Protein AF-A0A8H6W0D6-F1 (afdb_monomer_lite)

Radius of gyration: 22.7 Å; chains: 1; bou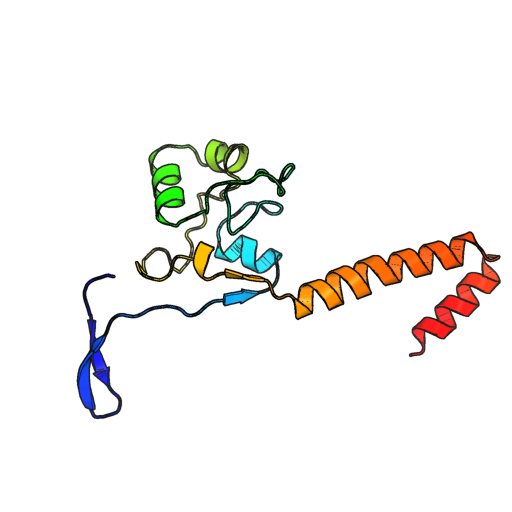nding box: 49×37×72 Å

InterPro domains:
  IPR041078 Plavaka transposase [PF18759] (1-123)

Structure (mmCIF, N/CA/C/O backbone):
data_AF-A0A8H6W0D6-F1
#
_entry.id   AF-A0A8H6W0D6-F1
#
loop_
_atom_site.group_PDB
_atom_site.id
_atom_site.type_symbol
_atom_site.label_atom_id
_atom_site.label_alt_id
_atom_site.label_comp_id
_atom_site.label_asym_id
_atom_site.label_entity_id
_atom_site.label_seq_id
_atom_site.pdbx_PDB_ins_code
_atom_site.Cartn_x
_atom_site.Cartn_y
_atom_site.Cartn_z
_atom_site.occupancy
_atom_site.B_iso_or_equiv
_atom_site.auth_seq_id
_atom_site.auth_comp_id
_atom_site.auth_asym_id
_atom_site.auth_atom_id
_atom_site.pdbx_PDB_model_num
ATOM 1 N N . MET A 1 1 ? -9.633 -4.444 20.413 1.00 63.34 1 MET A N 1
ATOM 2 C CA . MET A 1 1 ? -8.896 -4.943 21.616 1.00 63.34 1 MET A CA 1
ATOM 3 C C . MET A 1 1 ? -8.137 -3.878 22.447 1.00 63.34 1 MET A C 1
ATOM 5 O O . MET A 1 1 ? -6.913 -3.817 22.431 1.00 63.34 1 MET A O 1
ATOM 9 N N . THR A 1 2 ? -8.828 -3.008 23.197 1.00 79.06 2 THR A N 1
ATOM 10 C CA . THR A 1 2 ? -8.180 -2.111 24.194 1.00 79.06 2 THR A CA 1
ATOM 11 C C . THR A 1 2 ? -8.081 -2.762 25.576 1.00 79.06 2 THR A C 1
ATOM 13 O O . THR A 1 2 ? -7.268 -2.360 26.410 1.00 79.06 2 THR A O 1
ATOM 16 N N . THR A 1 3 ? -8.886 -3.799 25.805 1.00 84.75 3 THR A N 1
ATOM 17 C CA . THR A 1 3 ? -8.869 -4.627 27.008 1.00 84.75 3 THR A CA 1
ATOM 18 C C . THR A 1 3 ? -7.684 -5.592 26.977 1.00 84.75 3 THR A C 1
ATOM 20 O O . THR A 1 3 ? -7.564 -6.373 26.034 1.00 84.75 3 THR A O 1
ATOM 23 N N . PRO A 1 4 ? -6.818 -5.592 28.004 1.00 88.06 4 PRO A N 1
ATOM 24 C CA . PRO A 1 4 ? -5.717 -6.541 28.072 1.00 88.06 4 PRO A CA 1
ATOM 25 C C . PRO A 1 4 ? -6.196 -7.987 28.243 1.00 88.06 4 PRO A C 1
ATOM 27 O O . PRO A 1 4 ? -7.048 -8.258 29.092 1.00 88.06 4 PRO A O 1
ATOM 30 N N . HIS A 1 5 ? -5.572 -8.916 27.520 1.00 89.56 5 HIS A N 1
ATOM 31 C CA . HIS A 1 5 ? -5.793 -10.354 27.652 1.00 89.56 5 HIS A CA 1
ATOM 32 C C . HIS A 1 5 ? -4.825 -10.957 28.665 1.00 89.56 5 HIS A C 1
ATOM 34 O O . HIS A 1 5 ? -3.626 -10.665 28.668 1.00 89.56 5 HIS A O 1
ATOM 40 N N . VAL A 1 6 ? -5.343 -11.818 29.538 1.00 95.19 6 VAL A N 1
ATOM 41 C CA . VAL A 1 6 ? -4.516 -12.551 30.497 1.00 95.19 6 VAL A CA 1
ATOM 42 C C . VAL A 1 6 ? -3.792 -13.669 29.755 1.00 95.19 6 VAL A C 1
ATOM 44 O O . VAL A 1 6 ? -4.414 -14.614 29.281 1.00 95.19 6 VAL A O 1
ATOM 47 N N . THR A 1 7 ? -2.472 -13.546 29.663 1.00 94.69 7 THR A N 1
ATOM 48 C CA . THR A 1 7 ? -1.608 -14.449 28.897 1.00 94.69 7 THR A CA 1
ATOM 49 C C . THR A 1 7 ? -0.573 -15.067 29.817 1.00 94.69 7 THR A C 1
ATOM 51 O O . THR A 1 7 ? 0.007 -14.380 30.661 1.00 94.69 7 THR A O 1
ATOM 54 N N . ARG A 1 8 ? -0.331 -16.372 29.664 1.00 96.62 8 ARG A N 1
ATOM 55 C CA . ARG A 1 8 ? 0.755 -17.061 30.364 1.00 96.62 8 ARG A CA 1
ATOM 56 C C . ARG A 1 8 ? 2.061 -16.831 29.610 1.00 96.62 8 ARG A C 1
ATOM 58 O O . ARG A 1 8 ? 2.208 -17.305 28.487 1.00 96.62 8 ARG A O 1
ATOM 65 N N . CYS A 1 9 ? 2.992 -16.121 30.229 1.00 95.12 9 CYS A N 1
ATOM 66 C CA . CYS A 1 9 ? 4.312 -15.857 29.672 1.00 95.12 9 CYS A CA 1
ATOM 67 C C . CYS A 1 9 ? 5.231 -17.091 29.782 1.00 95.12 9 CYS A C 1
ATOM 69 O O . CYS A 1 9 ? 4.920 -18.072 30.465 1.00 95.12 9 CYS A O 1
ATOM 71 N N . THR A 1 10 ? 6.377 -17.050 29.096 1.00 95.94 10 THR A N 1
ATOM 72 C CA . THR A 1 10 ? 7.384 -18.133 29.072 1.00 95.94 10 THR A CA 1
ATOM 73 C C . THR A 1 10 ? 7.984 -18.430 30.448 1.00 95.94 10 THR A C 1
ATOM 75 O O . THR A 1 10 ? 8.355 -19.567 30.729 1.00 95.94 10 THR A O 1
ATOM 78 N N . ASP A 1 11 ? 7.995 -17.437 31.337 1.00 96.69 11 ASP A N 1
ATOM 79 C CA . ASP A 1 11 ? 8.375 -17.547 32.750 1.00 96.69 11 ASP A CA 1
ATOM 80 C C . ASP A 1 11 ? 7.307 -18.238 33.629 1.00 96.69 11 ASP A C 1
ATOM 82 O O . ASP A 1 11 ? 7.504 -18.391 34.831 1.00 96.69 11 ASP A O 1
ATOM 86 N N . ARG A 1 12 ? 6.195 -18.697 33.030 1.00 94.62 12 ARG A N 1
ATOM 87 C CA . ARG A 1 12 ? 5.014 -19.313 33.667 1.00 94.62 12 ARG A CA 1
ATOM 88 C C . ARG A 1 12 ? 4.147 -18.361 34.494 1.00 94.62 12 ARG A C 1
ATOM 90 O O . ARG A 1 12 ? 3.157 -18.820 35.066 1.00 94.62 12 ARG A O 1
ATOM 97 N N . TYR A 1 13 ? 4.441 -17.063 34.519 1.00 97.19 13 TYR A N 1
ATOM 98 C CA . TYR A 1 13 ? 3.592 -16.076 35.180 1.00 97.19 13 TYR A CA 1
ATOM 99 C C . TYR A 1 13 ? 2.509 -15.561 34.229 1.00 97.19 13 TYR A C 1
ATOM 101 O O . TYR A 1 13 ? 2.706 -15.449 33.018 1.00 97.19 13 TYR A O 1
ATOM 109 N N . PHE A 1 14 ? 1.340 -15.239 34.782 1.00 97.19 14 PHE A N 1
ATOM 110 C CA . PHE A 1 14 ? 0.260 -14.616 34.025 1.00 97.19 14 PHE A CA 1
ATOM 111 C C . PHE A 1 14 ? 0.403 -13.100 34.054 1.00 97.19 14 PHE A C 1
ATOM 113 O O . PHE A 1 14 ? 0.549 -12.500 35.120 1.00 97.19 14 PHE A O 1
ATOM 120 N N . ARG A 1 15 ? 0.337 -12.477 32.879 1.00 96.06 15 ARG A N 1
ATOM 121 C CA . ARG A 1 15 ? 0.396 -11.022 32.722 1.00 96.06 15 ARG A CA 1
ATOM 122 C C . ARG A 1 15 ? -0.753 -10.544 31.843 1.00 96.06 15 ARG A C 1
ATOM 124 O O . ARG A 1 15 ? -1.309 -11.300 31.050 1.00 96.06 15 ARG A O 1
ATOM 131 N N . ARG A 1 16 ? -1.115 -9.273 32.000 1.00 94.88 16 ARG A N 1
ATOM 132 C CA . ARG A 1 16 ? -2.084 -8.583 31.142 1.00 94.88 16 ARG A CA 1
ATOM 133 C C . ARG A 1 16 ? -1.345 -8.061 29.913 1.00 94.88 16 ARG A C 1
ATOM 135 O O . ARG A 1 16 ? -0.538 -7.148 30.046 1.00 94.88 16 ARG A O 1
ATOM 142 N N . ALA A 1 17 ? -1.605 -8.651 28.753 1.00 90.56 17 ALA A N 1
ATOM 143 C CA . ALA A 1 17 ? -0.984 -8.285 27.487 1.00 90.56 17 ALA A CA 1
ATOM 144 C C . ALA A 1 17 ? -1.973 -7.526 26.596 1.00 90.56 17 ALA A C 1
ATOM 146 O O . ALA A 1 17 ? -3.158 -7.853 26.546 1.00 90.56 17 ALA A O 1
ATOM 147 N N . ILE A 1 18 ? -1.476 -6.516 25.889 1.00 87.25 18 ILE A N 1
ATOM 148 C CA . ILE A 1 18 ? -2.169 -5.889 24.764 1.00 87.25 18 ILE A CA 1
ATOM 149 C C . ILE A 1 18 ? -1.336 -6.234 23.539 1.00 87.25 18 ILE A C 1
ATOM 151 O O . ILE A 1 18 ? -0.141 -5.949 23.523 1.00 87.25 18 ILE A O 1
ATOM 155 N N . TYR A 1 19 ? -1.957 -6.877 22.559 1.00 84.44 19 TYR A N 1
ATOM 156 C CA . TYR A 1 19 ? -1.295 -7.219 21.309 1.00 84.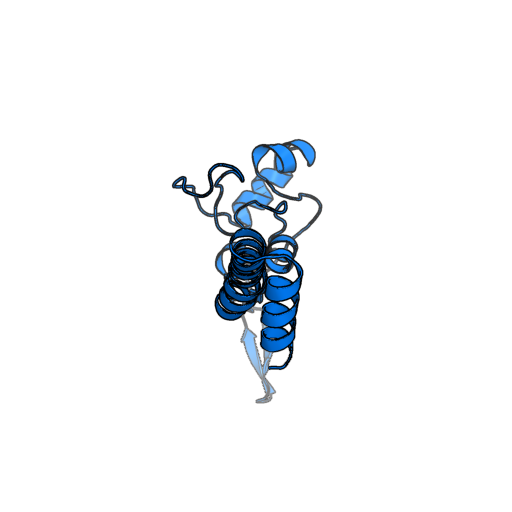44 19 TYR A CA 1
ATOM 157 C C . TYR A 1 19 ? -1.330 -6.019 20.364 1.00 84.44 19 TYR A C 1
ATOM 159 O O . TYR A 1 19 ? -2.330 -5.299 20.303 1.00 84.44 19 TYR A O 1
ATOM 167 N N . GLY A 1 20 ? -0.223 -5.811 19.665 1.00 83.62 20 GLY A N 1
ATOM 168 C CA . GLY A 1 20 ? -0.081 -4.845 18.585 1.00 83.62 20 GLY A CA 1
ATOM 169 C C . GLY A 1 20 ? 0.612 -5.511 17.403 1.00 83.62 20 GLY A C 1
ATOM 170 O O . GLY A 1 20 ? 1.064 -6.652 17.519 1.00 83.62 20 GLY A O 1
ATOM 171 N N . PHE A 1 21 ? 0.676 -4.784 16.296 1.00 87.25 21 PHE A N 1
ATOM 172 C CA . PHE A 1 21 ? 1.428 -5.171 15.112 1.00 87.25 21 PHE A CA 1
ATOM 173 C C . PHE A 1 21 ? 2.528 -4.154 14.860 1.00 87.25 21 PHE A C 1
ATOM 175 O O . PHE A 1 21 ? 2.346 -2.963 15.116 1.00 87.25 21 PHE A O 1
ATOM 182 N N . ASP A 1 22 ? 3.654 -4.661 14.382 1.00 85.38 22 ASP A N 1
ATOM 183 C CA . ASP A 1 22 ? 4.734 -3.844 13.853 1.00 85.38 22 ASP A CA 1
ATOM 184 C C . ASP A 1 22 ? 4.429 -3.457 12.395 1.00 85.38 22 ASP A C 1
ATOM 186 O O . ASP A 1 22 ? 3.533 -4.050 11.783 1.00 85.38 22 ASP A O 1
ATOM 190 N N . PRO A 1 23 ? 5.139 -2.458 11.841 1.00 89.12 23 PRO A N 1
ATOM 191 C CA . PRO A 1 23 ? 4.983 -2.073 10.448 1.00 89.12 23 PRO A CA 1
ATOM 192 C C . PRO A 1 23 ? 5.188 -3.242 9.483 1.00 89.12 23 PRO A C 1
ATOM 194 O O . PRO A 1 23 ? 6.086 -4.064 9.683 1.00 89.12 23 PRO A O 1
ATOM 197 N N . ASP A 1 24 ? 4.388 -3.271 8.421 1.00 88.94 24 ASP A N 1
ATOM 198 C CA . ASP A 1 24 ? 4.464 -4.281 7.369 1.00 88.94 24 ASP A CA 1
ATOM 199 C C . ASP A 1 24 ? 5.142 -3.685 6.127 1.00 88.94 24 ASP A C 1
ATOM 201 O O . ASP A 1 24 ? 4.725 -2.635 5.628 1.00 88.94 24 ASP A O 1
ATOM 205 N N . ILE A 1 25 ? 6.229 -4.313 5.668 1.00 91.50 25 ILE A N 1
ATOM 206 C CA . ILE A 1 25 ? 7.038 -3.846 4.532 1.00 91.50 25 ILE A CA 1
ATOM 207 C C . ILE A 1 25 ? 6.766 -4.774 3.361 1.00 91.50 25 ILE A C 1
ATOM 209 O O . ILE A 1 25 ? 7.272 -5.895 3.323 1.00 91.50 25 ILE A O 1
ATOM 213 N N . VAL A 1 26 ? 5.990 -4.285 2.401 1.00 90.19 26 VAL A N 1
ATOM 214 C CA . VAL A 1 26 ? 5.533 -5.082 1.261 1.00 90.19 26 VAL A CA 1
ATOM 215 C C . VAL A 1 26 ? 5.520 -4.260 -0.028 1.00 90.19 26 VAL A C 1
ATOM 217 O O . VAL A 1 26 ? 5.573 -3.020 -0.011 1.00 90.19 26 VAL A O 1
ATOM 220 N N . ASP A 1 27 ? 5.472 -4.946 -1.170 1.00 90.38 27 ASP A N 1
ATOM 221 C CA . ASP A 1 27 ? 5.370 -4.299 -2.475 1.00 90.38 27 ASP A CA 1
ATOM 222 C C . ASP A 1 27 ? 3.977 -3.685 -2.700 1.00 90.38 27 ASP A C 1
ATOM 224 O O . ASP A 1 27 ? 3.020 -3.983 -1.993 1.00 90.38 27 ASP A O 1
ATOM 228 N N . PHE A 1 28 ? 3.844 -2.764 -3.659 1.00 90.19 28 PHE A N 1
ATOM 229 C CA . PHE A 1 28 ? 2.595 -2.010 -3.823 1.00 90.19 28 PHE A CA 1
ATOM 230 C C . PHE A 1 28 ? 1.340 -2.878 -4.075 1.00 90.19 28 PHE A C 1
ATOM 232 O O . PHE A 1 28 ? 0.304 -2.583 -3.477 1.00 90.19 28 PHE A O 1
ATOM 239 N N . PRO A 1 29 ? 1.376 -3.939 -4.911 1.00 91.62 29 PRO A N 1
ATOM 240 C CA . PRO A 1 29 ? 0.241 -4.853 -5.040 1.00 91.62 29 PRO A CA 1
ATOM 241 C C . PRO A 1 29 ? -0.199 -5.467 -3.706 1.00 91.62 29 PRO A C 1
ATOM 243 O O . PRO A 1 29 ? -1.398 -5.531 -3.428 1.00 91.62 29 PRO A O 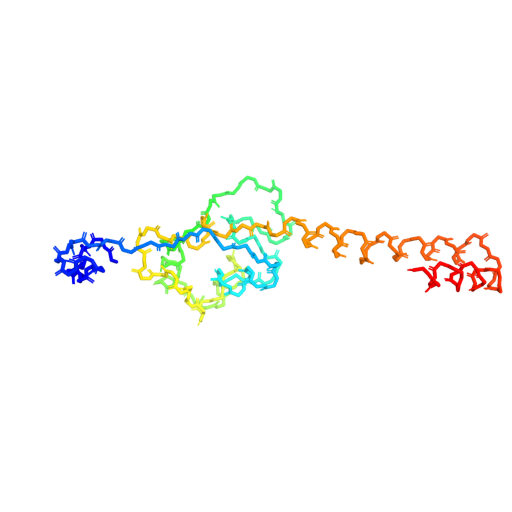1
ATOM 246 N N . GLU A 1 30 ? 0.749 -5.877 -2.865 1.00 92.25 30 GLU A N 1
ATOM 247 C CA . GLU A 1 30 ? 0.449 -6.411 -1.539 1.00 92.25 30 GLU A CA 1
ATOM 248 C C . GLU A 1 30 ? -0.035 -5.315 -0.576 1.00 92.25 30 GLU A C 1
ATOM 250 O O . GLU A 1 30 ? -1.007 -5.536 0.145 1.00 92.25 30 GLU A O 1
ATOM 255 N N . GLN A 1 31 ? 0.507 -4.091 -0.641 1.00 93.56 31 GLN A N 1
ATOM 256 C CA . GLN A 1 31 ? -0.045 -2.942 0.098 1.00 93.56 31 GLN A CA 1
ATOM 257 C C . GLN A 1 31 ? -1.519 -2.721 -0.241 1.00 93.56 31 GLN A C 1
ATOM 259 O O . GLN A 1 31 ? -2.329 -2.510 0.664 1.00 93.56 31 GLN A O 1
ATOM 264 N N . ALA A 1 32 ? -1.879 -2.785 -1.527 1.00 94.12 32 ALA A N 1
ATOM 265 C CA . ALA A 1 32 ? -3.252 -2.583 -1.970 1.00 94.12 32 ALA A CA 1
ATOM 266 C C . ALA A 1 32 ? -4.202 -3.639 -1.390 1.00 94.12 32 ALA A C 1
ATOM 268 O O . ALA A 1 32 ? -5.280 -3.302 -0.899 1.00 94.12 32 ALA A O 1
ATOM 269 N N . LEU A 1 33 ? -3.758 -4.898 -1.372 1.00 93.88 33 LEU A N 1
ATOM 270 C CA . LEU A 1 33 ? -4.497 -6.007 -0.778 1.00 93.88 33 LEU A CA 1
ATOM 271 C C . LEU A 1 33 ? -4.666 -5.844 0.739 1.00 93.88 33 LEU A C 1
ATOM 273 O O . LEU A 1 33 ? -5.783 -5.951 1.242 1.00 93.88 33 LEU A O 1
ATOM 277 N N . LEU A 1 34 ? -3.578 -5.579 1.469 1.00 93.75 34 LEU A N 1
ATOM 278 C CA . LEU A 1 34 ? -3.593 -5.506 2.934 1.00 93.75 34 LEU A CA 1
ATOM 279 C C . LEU A 1 34 ? -4.391 -4.308 3.455 1.00 93.75 34 LEU A C 1
ATOM 281 O O . LEU A 1 34 ? -5.064 -4.410 4.481 1.00 93.75 34 LEU A O 1
ATOM 285 N N . THR A 1 35 ? -4.332 -3.180 2.745 1.00 94.50 35 THR A N 1
ATOM 286 C CA . THR A 1 35 ? -5.029 -1.941 3.124 1.00 94.50 35 THR A CA 1
ATOM 287 C C . THR A 1 35 ? -6.432 -1.819 2.525 1.00 94.50 35 THR A C 1
ATOM 289 O O . THR A 1 35 ? -7.152 -0.880 2.862 1.00 94.50 35 THR A O 1
ATOM 292 N N . GLY A 1 36 ? -6.845 -2.756 1.662 1.00 94.94 36 GLY A N 1
ATOM 293 C CA . GLY A 1 36 ? -8.178 -2.770 1.054 1.00 94.94 36 GLY A CA 1
ATOM 294 C C . GLY A 1 36 ? -8.430 -1.596 0.105 1.00 94.94 36 GLY A C 1
ATOM 295 O O . GLY A 1 36 ? -9.557 -1.104 0.017 1.00 94.94 36 GLY A O 1
ATOM 296 N N . ILE A 1 37 ? -7.393 -1.112 -0.583 1.00 95.44 37 ILE A N 1
ATOM 297 C CA . ILE A 1 37 ? -7.528 -0.030 -1.564 1.00 95.44 37 ILE A CA 1
ATOM 298 C C . ILE A 1 37 ? -7.624 -0.567 -2.991 1.00 95.44 37 ILE A C 1
ATOM 300 O O . ILE A 1 37 ? -7.114 -1.635 -3.330 1.00 95.44 37 ILE A O 1
ATOM 304 N N . VAL A 1 38 ? -8.250 0.220 -3.859 1.00 95.38 38 VAL A N 1
ATOM 305 C CA . VAL A 1 38 ? -8.233 -0.014 -5.303 1.00 95.38 38 VAL A CA 1
ATOM 306 C C . VAL A 1 38 ? -6.819 0.247 -5.828 1.00 95.38 38 VAL A C 1
ATOM 308 O O . VAL A 1 38 ? -6.176 1.231 -5.457 1.00 95.38 38 VAL A O 1
ATOM 311 N N . GLN A 1 39 ? -6.323 -0.623 -6.711 1.00 93.38 39 GLN A N 1
ATOM 312 C CA . GLN A 1 39 ? -4.995 -0.475 -7.305 1.00 93.38 39 GLN A CA 1
ATOM 313 C C . GLN A 1 39 ? -4.837 0.903 -7.972 1.00 93.38 39 GLN A C 1
ATOM 315 O O . GLN A 1 39 ? -5.681 1.322 -8.761 1.00 93.38 39 GLN A O 1
ATOM 320 N N . GLY A 1 40 ? -3.741 1.596 -7.652 1.00 91.69 40 GLY A N 1
ATOM 321 C CA . GLY A 1 40 ? -3.456 2.956 -8.127 1.00 91.69 40 GLY A CA 1
ATOM 322 C C . GLY A 1 40 ? -3.851 4.069 -7.149 1.00 91.69 40 GLY A C 1
ATOM 323 O O . GLY A 1 40 ? -3.426 5.205 -7.335 1.00 91.69 40 GLY A O 1
ATOM 324 N N . TYR A 1 41 ? -4.597 3.762 -6.084 1.00 94.69 41 TYR A N 1
ATOM 325 C CA . TYR A 1 41 ? -4.844 4.711 -4.995 1.00 94.69 41 TYR A CA 1
ATOM 326 C C . TYR A 1 41 ? -3.716 4.689 -3.957 1.00 94.69 41 TYR A C 1
ATOM 328 O O . TYR A 1 41 ? -2.908 3.763 -3.893 1.00 94.69 41 TYR A O 1
ATOM 336 N N . CYS A 1 42 ? -3.660 5.727 -3.121 1.00 93.50 42 CYS A N 1
ATOM 337 C CA . CYS A 1 42 ? -2.710 5.782 -2.017 1.00 93.50 42 CYS A CA 1
ATOM 338 C C . CYS A 1 42 ? -3.196 4.923 -0.833 1.00 93.50 42 CYS A C 1
ATOM 340 O O . CYS A 1 42 ? -4.321 5.136 -0.371 1.00 93.50 42 CYS A O 1
ATOM 342 N N . PRO A 1 43 ? -2.368 4.011 -0.284 1.00 93.56 43 PRO A N 1
ATOM 343 C CA . PRO A 1 43 ? -2.727 3.217 0.892 1.00 93.56 43 PRO A CA 1
ATOM 344 C C . PRO A 1 43 ? -2.685 4.025 2.194 1.00 93.56 43 PRO A C 1
ATOM 346 O O . PRO A 1 43 ? -3.241 3.588 3.194 1.00 93.56 43 PRO A O 1
ATOM 349 N N . ILE A 1 44 ? -2.058 5.206 2.184 1.00 93.44 44 ILE A N 1
ATOM 350 C CA . ILE A 1 44 ? -1.806 6.027 3.378 1.00 93.44 44 ILE A CA 1
ATOM 351 C C . ILE A 1 44 ? -2.768 7.220 3.469 1.00 93.44 44 ILE A C 1
ATOM 353 O O . ILE A 1 44 ? -3.190 7.584 4.562 1.00 93.44 44 ILE A O 1
ATOM 357 N N . CYS A 1 45 ? -3.144 7.844 2.349 1.00 94.44 45 CYS A N 1
ATOM 358 C CA . CYS A 1 45 ? -3.973 9.054 2.339 1.00 94.44 45 CYS A CA 1
ATOM 359 C C . CYS A 1 45 ? -5.157 8.970 1.368 1.00 94.44 45 CYS A C 1
ATOM 361 O O . CYS A 1 45 ? -5.271 8.053 0.553 1.00 94.44 45 CYS A O 1
ATOM 363 N N . LEU A 1 46 ? -6.053 9.949 1.475 1.00 94.06 46 LEU A N 1
ATOM 364 C CA . LEU A 1 46 ? -7.285 10.058 0.691 1.00 94.06 46 LEU A CA 1
ATOM 365 C C . LEU A 1 46 ? -7.107 10.757 -0.665 1.00 94.06 46 LEU A C 1
ATOM 367 O O . LEU A 1 46 ? -8.095 11.176 -1.265 1.00 94.06 46 LEU A O 1
ATOM 371 N N . SER A 1 47 ? -5.874 10.900 -1.154 1.00 93.75 47 SER A N 1
ATOM 372 C CA . SER A 1 47 ? -5.638 11.450 -2.490 1.00 93.75 47 SER A CA 1
ATOM 373 C C . SER A 1 47 ? -6.266 10.563 -3.566 1.00 93.75 47 SER A C 1
ATOM 375 O O . SER A 1 47 ? -6.265 9.331 -3.465 1.00 93.75 47 SER A O 1
ATOM 377 N N . LEU A 1 48 ? -6.801 11.206 -4.604 1.00 90.25 48 LEU A N 1
ATOM 378 C CA . LEU A 1 48 ? -7.353 10.527 -5.772 1.00 90.25 48 LEU A CA 1
ATOM 379 C C . LEU A 1 48 ? -6.223 9.907 -6.602 1.00 90.25 48 LEU A C 1
ATOM 381 O O . LEU A 1 48 ? -5.098 10.408 -6.595 1.00 90.25 48 LEU A O 1
ATOM 385 N N . ALA A 1 49 ? -6.524 8.826 -7.323 1.00 89.62 49 ALA A N 1
ATOM 386 C CA . ALA A 1 49 ? -5.535 8.090 -8.114 1.00 89.62 49 ALA A CA 1
ATOM 387 C C . ALA A 1 49 ? -4.853 8.947 -9.199 1.00 89.62 49 ALA A C 1
ATOM 389 O O . ALA A 1 49 ? -3.706 8.695 -9.558 1.00 89.62 49 ALA A O 1
ATOM 390 N N . ASP A 1 50 ? -5.539 9.973 -9.704 1.00 91.69 50 ASP A N 1
ATOM 391 C CA . ASP A 1 50 ? -5.043 10.917 -10.707 1.00 91.69 50 ASP A CA 1
ATOM 392 C C . ASP A 1 50 ? -4.411 12.190 -10.109 1.00 91.69 50 ASP A C 1
ATOM 394 O O . ASP A 1 50 ? -3.857 13.002 -10.849 1.00 91.69 50 ASP A O 1
ATOM 398 N N . ASP A 1 51 ? -4.445 12.358 -8.782 1.00 91.00 51 ASP A N 1
ATOM 399 C CA . ASP A 1 51 ? -3.941 13.542 -8.073 1.00 91.00 51 ASP A CA 1
ATOM 400 C C . ASP A 1 51 ? -3.280 13.164 -6.734 1.00 91.00 51 ASP A C 1
ATOM 402 O O . ASP A 1 51 ? -3.628 13.650 -5.654 1.00 91.00 51 ASP A O 1
ATOM 406 N N . LEU A 1 52 ? -2.295 12.263 -6.802 1.00 86.06 52 LEU A N 1
ATOM 407 C CA . LEU A 1 52 ? -1.579 11.746 -5.628 1.00 86.06 52 LEU A CA 1
ATOM 408 C C . LEU A 1 52 ? -0.744 12.808 -4.891 1.00 86.06 52 LEU A C 1
ATOM 410 O O . LEU A 1 52 ? -0.374 12.602 -3.738 1.00 86.06 52 LEU A O 1
ATOM 414 N N . HIS A 1 53 ? -0.456 13.946 -5.528 1.00 87.56 53 HIS A N 1
ATOM 415 C CA . HIS A 1 53 ? 0.332 15.039 -4.945 1.00 87.56 53 HIS A CA 1
ATOM 416 C C . HIS A 1 53 ? -0.491 16.001 -4.086 1.00 87.56 53 HIS A C 1
ATOM 418 O O . HIS A 1 53 ? 0.079 16.861 -3.411 1.00 87.56 53 HIS A O 1
ATOM 424 N N . ARG A 1 54 ? -1.820 15.877 -4.114 1.00 89.00 54 ARG A N 1
ATOM 425 C CA . ARG A 1 54 ? -2.713 16.658 -3.268 1.00 89.00 54 ARG A CA 1
ATOM 426 C C . ARG A 1 54 ? -2.432 16.389 -1.795 1.00 89.00 54 ARG A C 1
ATOM 428 O O . ARG A 1 54 ? -2.328 15.237 -1.376 1.00 89.00 54 ARG A O 1
ATOM 435 N N . ASP A 1 55 ? -2.392 17.461 -1.010 1.00 91.81 55 ASP A N 1
ATOM 436 C CA . ASP A 1 55 ? -2.427 17.357 0.444 1.00 91.81 55 ASP A CA 1
ATOM 437 C C . ASP A 1 55 ? -3.809 16.846 0.870 1.00 91.81 55 ASP A C 1
ATOM 439 O O . ASP A 1 55 ? -4.824 17.532 0.711 1.00 91.81 55 ASP A O 1
ATOM 443 N N . SER A 1 56 ? -3.842 15.600 1.333 1.00 92.94 56 SER A N 1
ATOM 444 C CA . SER A 1 56 ? -5.066 14.875 1.654 1.00 92.94 56 SER A CA 1
ATOM 445 C C . SER A 1 56 ? -4.965 14.280 3.054 1.00 92.94 56 SER A C 1
ATOM 447 O O . SER A 1 56 ? -3.885 13.835 3.452 1.00 92.94 56 SER A O 1
ATOM 449 N N . PRO A 1 57 ? -6.083 14.191 3.795 1.00 95.00 57 PRO A N 1
ATOM 450 C CA . PRO A 1 57 ? -6.091 13.520 5.086 1.00 95.00 57 PRO A CA 1
ATOM 451 C C . PRO A 1 57 ? -5.620 12.066 4.979 1.00 95.00 57 PRO A C 1
ATOM 453 O O . PRO A 1 57 ? -5.774 11.415 3.939 1.00 95.00 57 PRO A O 1
ATOM 456 N N . LEU A 1 58 ? -5.075 11.552 6.079 1.00 94.75 58 LEU A N 1
ATOM 457 C CA . LEU A 1 58 ? -4.675 10.154 6.188 1.00 94.75 58 LEU A CA 1
ATOM 458 C C . LEU A 1 58 ? -5.900 9.234 6.209 1.00 94.75 58 LEU A C 1
ATOM 460 O O . LEU A 1 58 ? -6.963 9.591 6.727 1.00 94.75 58 LEU A O 1
ATOM 464 N N . ARG A 1 59 ? -5.732 8.035 5.656 1.00 93.88 59 ARG A N 1
ATOM 465 C CA . ARG A 1 59 ? -6.670 6.931 5.837 1.00 93.88 59 ARG A CA 1
ATOM 466 C C . ARG A 1 59 ? -6.561 6.414 7.264 1.00 93.88 59 ARG A C 1
ATOM 468 O O . ARG A 1 59 ? -5.522 6.518 7.905 1.00 93.88 59 ARG A O 1
ATOM 475 N N . SER A 1 60 ? -7.657 5.848 7.741 1.00 93.44 60 SER A N 1
ATOM 476 C CA . SER A 1 60 ? -7.694 5.121 9.002 1.00 93.44 60 SER A CA 1
ATOM 477 C C . SER A 1 60 ? -8.767 4.046 8.941 1.00 93.44 60 SER A C 1
ATOM 479 O O . SER A 1 60 ? -9.753 4.173 8.207 1.00 93.44 60 SER A O 1
ATOM 481 N N . CYS A 1 61 ? -8.626 3.016 9.767 1.00 91.31 61 CYS A N 1
ATOM 482 C CA . CYS A 1 61 ? -9.655 2.009 9.993 1.00 91.31 61 CYS A CA 1
ATOM 483 C C . CYS A 1 61 ? -10.984 2.662 10.404 1.00 91.31 61 CYS A C 1
ATOM 485 O O . CYS A 1 61 ? -12.046 2.206 9.989 1.00 91.31 61 CYS A O 1
ATOM 487 N N . GLN A 1 62 ? -10.940 3.761 11.171 1.00 91.38 62 GLN A N 1
ATOM 488 C CA . GLN A 1 62 ? -12.139 4.510 11.556 1.00 91.38 62 GLN A CA 1
ATOM 489 C C . GLN A 1 62 ? -12.825 5.154 10.347 1.00 91.38 62 GLN A C 1
ATOM 491 O O . GLN A 1 62 ? -14.048 5.092 10.232 1.00 91.38 62 GLN A O 1
ATOM 496 N N . HIS A 1 63 ? -12.052 5.763 9.445 1.00 92.19 63 HIS A N 1
ATOM 497 C CA . HIS A 1 63 ? -12.587 6.318 8.207 1.00 92.19 63 HIS A CA 1
ATOM 498 C C . HIS A 1 63 ? -13.215 5.219 7.340 1.00 92.19 63 HIS A C 1
ATOM 500 O O . HIS A 1 63 ? -14.359 5.355 6.918 1.00 92.19 63 HIS A O 1
ATOM 506 N N . THR A 1 64 ? -12.515 4.101 7.139 1.00 92.44 64 THR A N 1
ATOM 507 C CA . THR A 1 64 ? -13.022 2.965 6.353 1.00 92.44 64 THR A CA 1
ATOM 508 C C . THR A 1 64 ? -14.296 2.368 6.959 1.00 92.44 64 THR A C 1
ATOM 510 O O . THR A 1 64 ? -15.248 2.100 6.229 1.00 92.44 64 THR A O 1
ATOM 513 N N . ALA A 1 65 ? -14.367 2.232 8.287 1.00 92.38 65 ALA A N 1
ATOM 514 C CA . ALA A 1 65 ? -15.574 1.784 8.980 1.00 92.38 65 ALA A CA 1
ATOM 515 C C . ALA A 1 65 ? -16.757 2.744 8.762 1.00 92.38 65 ALA A C 1
ATOM 517 O O . ALA A 1 65 ? -17.859 2.299 8.455 1.00 92.38 65 ALA A O 1
ATOM 518 N N . ALA A 1 66 ? -16.523 4.058 8.838 1.00 94.00 66 ALA A N 1
ATOM 519 C CA . ALA A 1 66 ? -17.563 5.052 8.576 1.00 94.00 66 ALA A CA 1
ATOM 520 C C . ALA A 1 66 ? -18.080 4.990 7.127 1.00 94.00 66 ALA A C 1
ATOM 522 O O . ALA A 1 66 ? -19.279 5.145 6.898 1.00 94.00 66 ALA A O 1
ATOM 523 N N . LEU A 1 67 ? -17.208 4.730 6.146 1.00 94.25 67 LEU A N 1
ATOM 524 C CA . LEU A 1 67 ? -17.623 4.535 4.754 1.00 94.25 67 LEU A CA 1
ATOM 525 C C . LEU A 1 67 ? -18.498 3.284 4.587 1.00 94.25 67 LEU A C 1
ATOM 527 O O . LEU A 1 67 ? -19.533 3.362 3.933 1.00 94.25 67 LEU A O 1
ATOM 531 N N . LEU A 1 68 ? -18.125 2.164 5.215 1.00 93.12 68 LEU A N 1
ATOM 532 C CA . LEU A 1 68 ? -18.897 0.913 5.174 1.00 93.12 68 LEU A CA 1
ATOM 533 C C . LEU A 1 68 ? -20.306 1.062 5.762 1.00 93.12 68 LEU A C 1
ATOM 535 O O . LEU A 1 68 ? -21.242 0.413 5.303 1.00 93.12 68 LEU A O 1
ATOM 539 N N . GLU A 1 69 ? -20.464 1.911 6.778 1.00 95.25 69 GLU A N 1
ATOM 540 C CA . GLU A 1 69 ? -21.763 2.182 7.401 1.00 95.25 69 GLU A CA 1
ATOM 541 C C . GLU A 1 69 ? -22.653 3.118 6.568 1.00 95.25 69 GLU A C 1
ATOM 543 O O . GLU A 1 69 ? -23.870 3.137 6.764 1.00 95.25 69 GLU A O 1
ATOM 548 N N . THR A 1 70 ? -22.070 3.912 5.663 1.00 96.06 70 THR A N 1
ATOM 549 C CA . THR A 1 70 ? -22.768 5.038 5.017 1.00 96.06 70 THR A CA 1
ATOM 550 C C . THR A 1 70 ? -22.941 4.902 3.511 1.00 96.06 70 THR A C 1
ATOM 552 O O . THR A 1 70 ? -23.900 5.459 2.974 1.00 96.06 70 THR A O 1
ATOM 555 N N . LEU A 1 71 ? -22.052 4.183 2.827 1.00 96.31 71 LEU A N 1
ATOM 556 C CA . LEU A 1 71 ? -21.983 4.135 1.369 1.00 96.31 71 LEU A CA 1
ATOM 557 C C . LEU A 1 71 ? -22.196 2.722 0.826 1.00 96.31 71 LEU A C 1
ATOM 559 O O . LEU A 1 71 ? -21.954 1.714 1.487 1.00 96.31 71 LEU A O 1
ATOM 563 N N . THR A 1 72 ? -22.615 2.643 -0.433 1.00 97.06 72 THR A N 1
ATOM 564 C CA . THR A 1 72 ? -22.587 1.390 -1.190 1.00 97.06 72 THR A CA 1
ATOM 565 C C . THR A 1 72 ? -21.153 1.021 -1.583 1.00 97.06 72 THR A C 1
ATOM 567 O O . THR A 1 72 ? -20.299 1.890 -1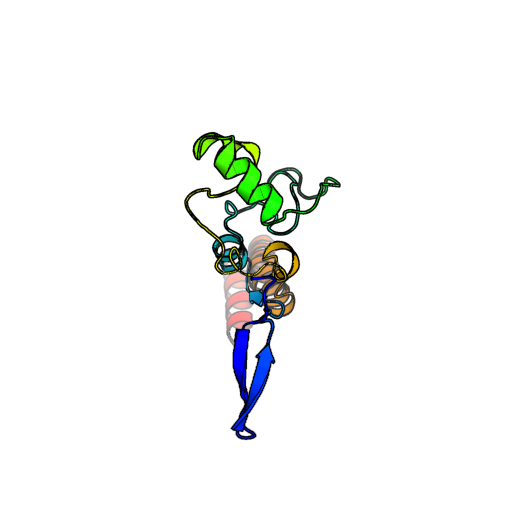.760 1.00 97.06 72 THR A O 1
ATOM 570 N N . LEU A 1 73 ? -20.895 -0.272 -1.828 1.00 95.81 73 LEU A N 1
ATOM 571 C CA . LEU A 1 73 ? -19.585 -0.751 -2.303 1.00 95.81 73 LEU A CA 1
ATOM 572 C C . LEU A 1 73 ? -19.102 -0.005 -3.556 1.00 95.81 73 LEU A C 1
ATOM 574 O O . LEU A 1 73 ? -17.917 0.283 -3.694 1.00 95.81 73 LEU A O 1
ATOM 578 N N . LYS A 1 74 ? -20.030 0.346 -4.454 1.00 96.56 74 LYS A N 1
ATOM 579 C CA . LYS A 1 74 ? -19.713 1.098 -5.667 1.00 96.56 74 LYS A CA 1
ATOM 580 C C . LYS A 1 74 ? -19.287 2.534 -5.358 1.00 96.56 74 LYS A C 1
ATOM 582 O O . LYS A 1 74 ? -18.307 3.004 -5.915 1.00 96.56 74 LYS A O 1
ATOM 587 N N . GLU A 1 75 ? -19.989 3.224 -4.464 1.00 96.31 75 GLU A N 1
ATOM 588 C CA . GLU A 1 75 ? -19.622 4.590 -4.067 1.00 96.31 75 GLU A CA 1
ATOM 589 C C . GLU A 1 75 ? -18.276 4.633 -3.337 1.00 96.31 75 GLU A C 1
ATOM 591 O O . GLU A 1 75 ? -17.516 5.581 -3.523 1.00 96.31 75 GLU A O 1
ATOM 596 N N . MET A 1 76 ? -17.963 3.610 -2.537 1.00 95.25 76 MET A N 1
ATOM 597 C CA . MET A 1 76 ? -16.651 3.468 -1.900 1.00 95.25 76 MET A CA 1
ATOM 598 C C . MET A 1 76 ? -15.535 3.268 -2.928 1.00 95.25 76 MET A C 1
ATOM 600 O O . MET A 1 76 ? -14.493 3.921 -2.839 1.00 95.25 76 MET A O 1
ATOM 604 N N . TRP A 1 77 ? -15.766 2.396 -3.910 1.00 95.62 77 TRP A N 1
ATOM 605 C CA . TRP A 1 77 ? -14.823 2.135 -4.991 1.00 95.62 77 TRP A CA 1
ATOM 606 C C . TRP A 1 77 ? -14.570 3.398 -5.819 1.00 95.62 77 TRP A C 1
ATOM 608 O O . TRP A 1 77 ? -13.430 3.842 -5.933 1.00 95.62 77 TRP A O 1
ATOM 618 N N . 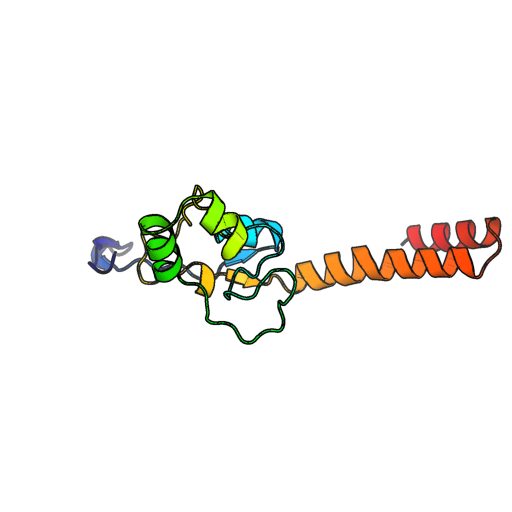ASP A 1 78 ? -15.639 4.005 -6.339 1.00 94.12 78 ASP A N 1
ATOM 619 C CA . ASP A 1 78 ? -15.560 5.105 -7.302 1.00 94.12 78 ASP A CA 1
ATOM 620 C C . ASP A 1 78 ? -15.034 6.404 -6.659 1.00 94.12 78 ASP A C 1
ATOM 622 O O . ASP A 1 78 ? -14.248 7.121 -7.277 1.00 94.12 78 ASP A O 1
ATOM 626 N N . ASN A 1 79 ? -15.432 6.713 -5.416 1.00 92.69 79 ASN A N 1
ATOM 627 C CA . ASN A 1 79 ? -15.128 8.013 -4.797 1.00 92.69 79 ASN A CA 1
ATOM 628 C C . ASN A 1 79 ? -13.952 7.982 -3.812 1.00 92.69 79 ASN A C 1
ATOM 630 O O . ASN A 1 79 ? -13.305 9.007 -3.611 1.00 92.69 79 ASN A O 1
ATOM 634 N N . TYR A 1 80 ? -13.684 6.838 -3.175 1.00 93.62 80 TYR A N 1
ATOM 635 C CA . TYR A 1 80 ? -12.678 6.724 -2.109 1.00 93.62 80 TYR A CA 1
ATOM 636 C C . TYR A 1 80 ? -11.573 5.713 -2.425 1.00 93.62 80 TYR A C 1
ATOM 638 O O . TYR A 1 80 ? -10.613 5.601 -1.653 1.00 93.62 80 TYR A O 1
ATOM 646 N N . GLY A 1 81 ? -11.687 4.970 -3.532 1.00 94.75 81 GLY A N 1
ATOM 647 C CA . GLY A 1 81 ? -10.740 3.919 -3.889 1.00 94.75 81 GLY A CA 1
ATOM 648 C C . GLY A 1 81 ? -10.625 2.853 -2.804 1.00 94.75 81 GLY A C 1
ATOM 649 O O . GLY A 1 81 ? -9.519 2.403 -2.518 1.00 94.75 81 GLY A O 1
ATOM 650 N N . VAL A 1 82 ? -11.737 2.507 -2.147 1.00 95.56 82 VAL A N 1
ATOM 651 C CA 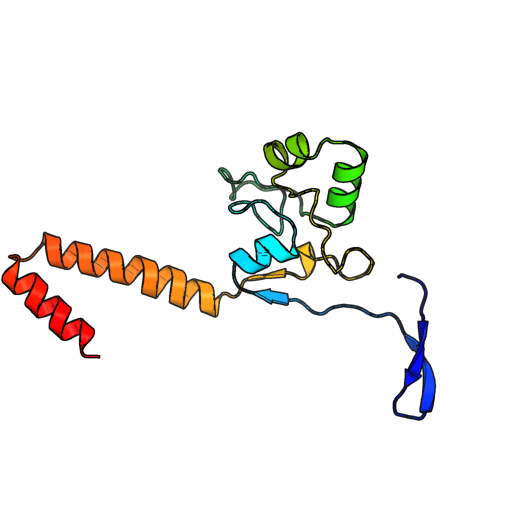. VAL A 1 82 ? -11.792 1.464 -1.111 1.00 95.56 82 VAL A CA 1
ATOM 652 C C . VAL A 1 82 ? -12.574 0.267 -1.628 1.00 95.56 82 VAL A C 1
ATOM 654 O O . VAL A 1 82 ? -13.678 0.408 -2.152 1.00 95.56 82 VAL A O 1
ATOM 657 N N . VAL A 1 83 ? -12.013 -0.917 -1.419 1.00 95.44 83 VAL A N 1
ATOM 658 C CA . VAL A 1 83 ? -12.630 -2.205 -1.726 1.00 95.44 83 VAL A CA 1
ATOM 659 C C . VAL A 1 83 ? -13.422 -2.656 -0.496 1.00 95.44 83 VAL A C 1
ATOM 661 O O . VAL A 1 83 ? -12.874 -3.250 0.427 1.00 95.44 83 VAL A O 1
ATOM 664 N N . GLY A 1 84 ? -14.708 -2.298 -0.432 1.00 92.38 84 GLY A N 1
ATOM 665 C CA . GLY A 1 84 ? -15.525 -2.463 0.782 1.00 92.38 84 GLY A CA 1
ATOM 666 C C . GLY A 1 84 ? -15.837 -3.914 1.189 1.00 92.38 84 GLY A C 1
ATOM 667 O O . GLY A 1 84 ? -16.336 -4.150 2.284 1.00 92.38 84 GLY A O 1
ATOM 668 N N . ASP A 1 85 ? -15.552 -4.894 0.336 1.00 91.38 85 ASP A N 1
ATOM 669 C CA . ASP A 1 85 ? -15.639 -6.327 0.633 1.00 91.38 85 ASP A CA 1
ATOM 670 C C . ASP A 1 85 ? -14.339 -6.913 1.217 1.00 91.38 85 ASP A C 1
ATOM 672 O O . ASP A 1 85 ? -14.316 -8.078 1.619 1.00 91.38 85 ASP A O 1
ATOM 676 N N . ILE A 1 86 ? -13.279 -6.105 1.333 1.00 90.31 86 ILE A N 1
ATOM 677 C CA . ILE A 1 86 ? -12.022 -6.470 1.989 1.00 90.31 86 ILE A CA 1
ATOM 678 C C . ILE A 1 86 ? -11.934 -5.757 3.339 1.00 90.31 86 ILE A C 1
ATOM 680 O O . ILE A 1 86 ? -11.933 -4.531 3.425 1.00 90.31 86 ILE A O 1
ATOM 684 N N . ILE A 1 87 ? -11.813 -6.542 4.410 1.00 89.44 87 ILE A N 1
ATOM 685 C CA . ILE A 1 87 ? -11.558 -6.032 5.759 1.00 89.44 87 ILE A CA 1
ATOM 686 C C . ILE A 1 87 ? -10.077 -6.265 6.074 1.00 89.44 87 ILE A C 1
ATOM 688 O O . ILE A 1 87 ? -9.651 -7.425 6.089 1.00 89.44 87 ILE A O 1
ATOM 692 N N . PRO A 1 88 ? -9.287 -5.210 6.350 1.00 90.88 88 PRO A N 1
ATOM 693 C CA . PRO A 1 88 ? -7.903 -5.372 6.771 1.00 90.88 88 PRO A CA 1
ATOM 694 C C . PRO A 1 88 ? -7.788 -6.272 8.001 1.00 90.88 88 PRO A C 1
ATOM 696 O O . PRO A 1 88 ? -8.557 -6.146 8.956 1.00 90.88 88 PRO A O 1
ATOM 699 N N . PHE A 1 89 ? -6.781 -7.147 8.026 1.00 89.44 89 PHE A N 1
ATOM 700 C CA . PHE A 1 89 ? -6.575 -8.088 9.136 1.00 89.44 89 PHE A CA 1
ATOM 701 C C . PHE A 1 89 ? -6.321 -7.391 10.485 1.00 89.44 89 PHE A C 1
ATOM 703 O O . PHE A 1 89 ? -6.478 -8.000 11.545 1.00 89.44 89 PHE A O 1
ATOM 710 N N . THR A 1 90 ? -5.942 -6.111 10.460 1.00 90.62 90 THR A N 1
ATOM 711 C CA . THR A 1 90 ? -5.713 -5.310 11.659 1.00 90.62 90 THR A CA 1
ATOM 712 C C . THR A 1 90 ? -6.972 -4.613 12.191 1.00 90.62 90 THR A C 1
ATOM 714 O O . THR A 1 90 ? -6.903 -3.986 13.246 1.00 90.62 90 THR A O 1
ATOM 717 N N . ALA A 1 91 ? -8.135 -4.744 11.537 1.00 87.38 91 ALA A N 1
ATOM 718 C CA . ALA A 1 91 ? -9.365 -4.034 11.910 1.00 87.38 91 ALA A CA 1
ATOM 719 C C . ALA A 1 91 ? -9.798 -4.258 13.377 1.00 87.38 91 ALA A C 1
ATOM 721 O O . ALA A 1 91 ? -10.298 -3.343 14.031 1.00 87.38 91 ALA A O 1
ATOM 722 N N . ASP A 1 92 ? -9.539 -5.445 13.935 1.00 85.38 92 ASP A N 1
ATOM 723 C CA . ASP A 1 92 ? -9.875 -5.784 15.328 1.00 85.38 92 ASP A CA 1
ATOM 724 C C . ASP A 1 92 ? -8.831 -5.299 16.363 1.00 85.38 92 ASP A C 1
ATOM 726 O O . ASP A 1 92 ? -9.047 -5.340 17.593 1.00 85.38 92 ASP A O 1
ATOM 730 N N . PHE A 1 93 ? -7.690 -4.803 15.880 1.00 86.75 93 PHE A N 1
ATOM 731 C CA . PHE A 1 93 ? -6.547 -4.358 16.668 1.00 86.75 93 PHE A CA 1
ATOM 732 C C . PHE A 1 93 ? -6.541 -2.823 16.770 1.00 86.75 93 PHE A C 1
ATOM 734 O O . PHE A 1 93 ? -6.080 -2.119 15.881 1.00 86.75 93 PHE A O 1
ATOM 741 N N . PRO A 1 94 ? -6.960 -2.244 17.907 1.00 80.94 94 PRO A N 1
ATOM 742 C CA . PRO A 1 94 ? -7.236 -0.812 18.023 1.00 80.94 94 PRO A CA 1
ATOM 743 C C . PRO A 1 94 ? -5.969 0.035 18.176 1.00 80.94 94 PRO A C 1
ATOM 745 O O . PRO A 1 94 ? -6.054 1.220 18.470 1.00 80.94 94 PRO A O 1
ATOM 748 N N . ARG A 1 95 ? -4.796 -0.596 18.086 1.00 85.00 95 ARG A N 1
ATOM 749 C CA . ARG A 1 95 ? -3.475 0.043 18.110 1.00 85.00 95 ARG A CA 1
ATOM 750 C C . ARG A 1 95 ? -2.652 -0.337 16.876 1.00 85.00 95 ARG A C 1
ATOM 752 O O . ARG A 1 95 ? -1.434 -0.245 16.923 1.00 85.00 95 ARG A O 1
ATOM 759 N N . ALA A 1 96 ? -3.306 -0.854 15.842 1.00 91.06 96 ALA A N 1
ATOM 760 C CA . ALA A 1 96 ? -2.674 -1.329 14.624 1.00 91.06 96 ALA A CA 1
ATOM 761 C C . ALA A 1 96 ? -3.521 -0.879 13.432 1.00 91.06 96 ALA A C 1
ATOM 763 O O . ALA A 1 96 ? -4.236 -1.667 12.824 1.00 91.06 96 ALA A O 1
ATOM 764 N N . ASP A 1 97 ? -3.503 0.414 13.130 1.00 92.81 97 ASP A N 1
ATOM 765 C CA . ASP A 1 97 ? -4.138 0.889 11.907 1.00 92.81 97 ASP A CA 1
ATOM 766 C C . ASP A 1 97 ? -3.263 0.490 10.715 1.00 92.81 97 ASP A C 1
ATOM 768 O O . ASP A 1 97 ? -2.096 0.874 10.653 1.00 92.81 97 ASP A O 1
ATOM 772 N N . ILE A 1 98 ? -3.790 -0.306 9.780 1.00 94.38 98 ILE A N 1
ATOM 773 C CA . ILE A 1 98 ? -2.981 -0.790 8.653 1.00 94.38 98 ILE A CA 1
ATOM 774 C C . ILE A 1 98 ? -2.437 0.371 7.812 1.00 94.38 98 ILE A C 1
ATOM 776 O O . ILE A 1 98 ? -1.336 0.276 7.280 1.00 94.38 98 ILE A O 1
ATOM 780 N N . HIS A 1 99 ? -3.163 1.490 7.742 1.00 93.94 99 HIS A N 1
ATOM 781 C CA . HIS A 1 99 ? -2.760 2.665 6.973 1.00 93.94 99 HIS A CA 1
ATOM 782 C C . HIS A 1 99 ? -1.591 3.426 7.622 1.00 93.94 99 HIS A C 1
ATOM 784 O O . HIS A 1 99 ? -0.901 4.180 6.940 1.00 93.94 99 HIS A O 1
ATOM 790 N N . GLU A 1 100 ? -1.348 3.208 8.919 1.00 93.25 100 GLU A N 1
ATOM 791 C CA . GLU A 1 100 ? -0.180 3.720 9.651 1.00 93.25 100 GLU A CA 1
ATOM 792 C C . GLU A 1 100 ? 0.965 2.698 9.709 1.00 93.25 100 GLU A C 1
ATOM 794 O O . GLU A 1 100 ? 2.129 3.075 9.848 1.00 93.25 100 GLU A O 1
ATOM 799 N N . LEU A 1 101 ? 0.638 1.405 9.629 1.00 93.62 101 LEU A N 1
ATOM 800 C CA . LEU A 1 101 ? 1.604 0.312 9.714 1.00 93.62 101 LEU A CA 1
ATOM 801 C C . LEU A 1 101 ? 2.234 -0.040 8.367 1.00 93.62 101 LEU A C 1
ATOM 803 O O . LEU A 1 101 ? 3.336 -0.580 8.344 1.00 93.62 101 LEU A O 1
ATOM 807 N N . ILE A 1 102 ? 1.565 0.240 7.251 1.00 92.69 102 ILE A N 1
ATOM 808 C CA . ILE A 1 102 ? 2.108 -0.086 5.937 1.00 92.69 102 ILE A CA 1
ATOM 809 C C . ILE A 1 102 ? 3.321 0.799 5.629 1.00 92.69 102 ILE A C 1
ATOM 811 O O . ILE A 1 102 ? 3.279 2.027 5.735 1.00 92.69 102 ILE A O 1
ATOM 815 N N . SER A 1 103 ? 4.424 0.173 5.236 1.00 89.12 103 SER A N 1
ATOM 816 C CA . SER A 1 103 ? 5.640 0.862 4.829 1.00 89.12 103 SER A CA 1
ATOM 817 C C . SER A 1 103 ? 6.036 0.444 3.422 1.00 89.12 103 SER A C 1
ATOM 819 O O . SER A 1 103 ? 5.885 -0.710 3.020 1.00 89.12 103 SER A O 1
ATOM 821 N N . VAL A 1 104 ? 6.546 1.404 2.654 1.00 84.06 104 VAL A N 1
ATOM 822 C CA . VAL A 1 104 ? 6.982 1.144 1.285 1.00 84.06 104 VAL A CA 1
ATOM 823 C C . VAL A 1 104 ? 8.255 0.309 1.309 1.00 84.06 104 VAL A C 1
ATOM 825 O O . VAL A 1 104 ? 9.254 0.721 1.902 1.00 84.06 104 VAL A O 1
ATOM 828 N N . ASP A 1 105 ? 8.257 -0.814 0.588 1.00 87.06 105 ASP A N 1
ATOM 829 C CA . ASP A 1 105 ? 9.492 -1.523 0.257 1.00 87.06 105 ASP A CA 1
ATOM 830 C C . ASP A 1 105 ? 10.311 -0.713 -0.762 1.00 87.06 105 ASP A C 1
ATOM 832 O O . ASP A 1 105 ? 10.291 -0.952 -1.970 1.00 87.06 105 ASP A O 1
ATOM 836 N N . LEU A 1 106 ? 11.020 0.304 -0.265 1.00 82.19 106 LEU A N 1
ATOM 837 C CA . LEU A 1 106 ? 11.832 1.200 -1.088 1.00 82.19 106 LEU A CA 1
ATOM 838 C C . LEU A 1 106 ? 12.905 0.442 -1.867 1.00 82.19 106 LEU A C 1
ATOM 840 O O . LEU A 1 106 ? 13.200 0.806 -3.003 1.00 82.19 106 LEU A O 1
ATOM 844 N N . LEU A 1 107 ? 13.489 -0.604 -1.278 1.00 84.75 107 LEU A N 1
ATOM 845 C CA . LEU A 1 107 ? 14.545 -1.367 -1.930 1.00 84.75 107 LEU A CA 1
ATOM 846 C C . LEU A 1 107 ? 13.987 -2.099 -3.150 1.00 84.75 107 LEU A C 1
ATOM 848 O O . LEU A 1 107 ? 14.539 -1.979 -4.245 1.00 84.75 107 LEU A O 1
ATOM 852 N N . HIS A 1 108 ? 12.876 -2.813 -2.973 1.00 81.56 108 HIS A N 1
ATOM 853 C CA . HIS A 1 108 ? 12.233 -3.525 -4.066 1.00 81.56 108 HIS A CA 1
ATOM 854 C C . HIS A 1 108 ? 11.694 -2.567 -5.126 1.00 81.56 108 HIS A C 1
ATOM 856 O O . HIS A 1 108 ? 11.933 -2.782 -6.313 1.00 81.56 108 HIS A O 1
ATOM 862 N N . GLN A 1 109 ? 11.014 -1.492 -4.718 1.00 80.50 109 GLN A N 1
ATOM 863 C CA . GLN A 1 109 ? 10.419 -0.535 -5.653 1.00 80.50 109 GLN A CA 1
ATOM 864 C C . GLN A 1 109 ? 11.478 0.194 -6.484 1.00 80.50 109 GLN A C 1
ATOM 866 O O . GLN A 1 109 ? 11.321 0.328 -7.695 1.00 80.50 109 GLN A O 1
ATOM 871 N N . ILE A 1 110 ? 12.593 0.608 -5.875 1.00 85.50 110 ILE A N 1
ATOM 872 C CA . ILE A 1 110 ? 13.672 1.276 -6.610 1.00 85.50 110 ILE A CA 1
ATOM 873 C C . ILE A 1 110 ? 14.368 0.290 -7.551 1.00 85.50 110 ILE A C 1
ATOM 875 O O . ILE A 1 110 ? 14.547 0.591 -8.728 1.00 85.50 110 ILE A O 1
ATOM 879 N N . ILE A 1 111 ? 14.770 -0.886 -7.064 1.00 84.94 111 ILE A N 1
ATOM 880 C CA . ILE A 1 111 ? 15.559 -1.824 -7.874 1.00 84.94 111 ILE A CA 1
ATOM 881 C C . ILE A 1 111 ? 14.716 -2.435 -8.994 1.00 84.94 111 ILE A C 1
ATOM 883 O O . ILE A 1 111 ? 15.140 -2.446 -10.148 1.00 84.94 111 ILE A O 1
ATOM 887 N N . LYS A 1 112 ? 13.530 -2.955 -8.676 1.00 81.38 112 LYS A N 1
ATOM 888 C CA . LYS A 1 112 ? 12.674 -3.593 -9.676 1.00 81.38 112 LYS A CA 1
ATOM 889 C C . LYS A 1 112 ? 11.975 -2.544 -10.537 1.00 81.38 112 LYS A C 1
ATOM 891 O O . LYS A 1 112 ? 12.171 -2.543 -11.742 1.00 81.38 112 LYS A O 1
ATOM 896 N N . GLY A 1 113 ? 11.248 -1.614 -9.921 1.00 79.50 113 GLY A N 1
ATOM 897 C CA . GLY A 1 113 ? 10.470 -0.620 -10.660 1.00 79.50 113 GLY A CA 1
ATOM 898 C C . GLY A 1 113 ? 11.352 0.347 -11.448 1.00 79.50 113 GLY A C 1
ATOM 899 O O . GLY A 1 113 ? 11.245 0.447 -12.665 1.00 79.50 113 GLY A O 1
ATOM 900 N N . THR A 1 114 ? 12.270 1.051 -10.783 1.00 84.50 114 THR A N 1
ATOM 901 C CA . THR A 1 114 ? 13.055 2.092 -11.466 1.00 84.50 114 THR A CA 1
ATOM 902 C C . THR A 1 114 ? 14.159 1.512 -12.340 1.00 84.50 114 THR A C 1
ATOM 904 O O . THR A 1 114 ? 14.267 1.867 -13.512 1.00 84.50 114 THR A O 1
ATOM 907 N N . PHE A 1 115 ? 15.013 0.648 -11.788 1.00 84.81 115 PHE A N 1
ATOM 908 C CA . PHE A 1 115 ? 16.165 0.159 -12.547 1.00 84.81 115 PHE A CA 1
ATOM 909 C C . PHE A 1 115 ? 15.764 -0.892 -13.574 1.00 84.81 115 PHE A C 1
ATOM 911 O O . PHE A 1 115 ? 16.051 -0.714 -14.756 1.00 84.81 115 PHE A O 1
ATOM 918 N N . LYS A 1 116 ? 15.106 -1.968 -13.140 1.00 83.31 116 LYS A N 1
ATOM 919 C CA . LYS A 1 116 ? 14.818 -3.096 -14.024 1.00 83.31 116 LYS A CA 1
ATOM 920 C C . LYS A 1 116 ? 13.702 -2.797 -15.027 1.00 83.31 116 LYS A C 1
ATOM 922 O O . LYS A 1 116 ? 13.875 -3.137 -16.186 1.00 83.31 116 LYS A O 1
ATOM 927 N N . ASP A 1 117 ? 12.606 -2.168 -14.610 1.00 85.56 117 ASP A N 1
ATOM 928 C CA . ASP A 1 117 ? 11.429 -2.021 -15.480 1.00 85.56 117 ASP A CA 1
ATOM 929 C C . ASP A 1 117 ? 11.438 -0.716 -16.303 1.00 85.56 117 ASP A C 1
ATOM 931 O O . ASP A 1 117 ? 10.792 -0.642 -17.342 1.00 85.56 117 ASP A O 1
ATOM 935 N N . HIS A 1 118 ? 12.152 0.334 -15.877 1.00 89.44 118 HIS A N 1
ATOM 936 C CA . HIS A 1 118 ? 12.180 1.611 -16.609 1.00 89.44 118 HIS A CA 1
ATOM 937 C C . HIS A 1 118 ? 13.525 1.918 -17.253 1.00 89.44 118 HIS A C 1
ATOM 939 O O . HIS A 1 118 ? 13.583 2.206 -18.447 1.00 89.44 118 HIS A O 1
ATOM 945 N N . ILE A 1 119 ? 14.617 1.879 -16.485 1.00 91.44 119 ILE A N 1
ATOM 946 C CA . ILE A 1 119 ? 15.932 2.250 -17.019 1.00 91.44 119 ILE A CA 1
ATOM 947 C C . ILE A 1 119 ? 16.376 1.263 -18.100 1.00 91.44 119 ILE A C 1
ATOM 949 O O . ILE A 1 119 ? 16.846 1.714 -19.142 1.00 91.44 119 ILE A O 1
ATOM 953 N N . VAL A 1 120 ? 16.206 -0.047 -17.891 1.00 90.75 120 VAL A N 1
ATOM 954 C CA . VAL A 1 120 ? 16.535 -1.055 -18.916 1.00 90.75 120 VAL A CA 1
ATOM 955 C C . VAL A 1 120 ? 15.722 -0.807 -20.187 1.00 90.75 120 VAL A C 1
ATOM 957 O O . VAL A 1 120 ? 16.318 -0.605 -21.242 1.00 90.75 120 VAL A O 1
ATOM 960 N N . ASP A 1 121 ? 14.397 -0.692 -20.078 1.00 91.75 121 ASP A N 1
ATOM 961 C CA . ASP A 1 121 ? 13.506 -0.422 -21.213 1.00 91.75 121 ASP A CA 1
ATOM 962 C C . ASP A 1 121 ? 13.907 0.841 -21.994 1.00 91.75 121 ASP A C 1
ATOM 964 O O . ASP A 1 121 ? 13.947 0.844 -23.227 1.00 91.75 121 ASP A O 1
ATOM 968 N N . TRP A 1 122 ? 14.236 1.931 -21.295 1.00 95.19 122 TRP A N 1
ATOM 969 C CA . TRP A 1 122 ? 14.656 3.178 -21.936 1.00 95.19 122 TRP A CA 1
ATOM 970 C C . TRP A 1 122 ? 16.021 3.068 -22.606 1.00 95.19 122 TRP A C 1
ATOM 972 O O . TRP A 1 122 ? 16.208 3.615 -23.694 1.00 95.19 122 TRP A O 1
ATOM 982 N N . VAL A 1 123 ? 16.970 2.368 -21.983 1.00 94.19 123 VAL A N 1
ATOM 983 C CA . VAL A 1 123 ? 18.294 2.122 -22.566 1.00 94.19 123 VAL A CA 1
ATOM 984 C C . VAL A 1 123 ? 18.165 1.248 -23.810 1.00 94.19 123 VAL A C 1
ATOM 986 O O . VAL A 1 123 ? 18.750 1.579 -24.842 1.00 94.19 123 VAL A O 1
ATOM 989 N N . GLU A 1 124 ? 17.350 0.195 -23.765 1.00 93.88 124 GLU A N 1
ATOM 990 C CA . GLU A 1 124 ? 17.062 -0.631 -24.936 1.00 93.88 124 GLU A CA 1
ATOM 991 C C . GLU A 1 124 ? 16.444 0.181 -26.074 1.00 93.88 124 GLU A C 1
ATOM 993 O O . GLU A 1 124 ? 16.869 0.071 -27.228 1.00 93.88 124 GLU A O 1
ATOM 998 N N . LEU A 1 125 ? 15.437 0.999 -25.755 1.00 95.75 125 LEU A N 1
ATOM 999 C CA . LEU A 1 125 ? 14.761 1.854 -26.724 1.00 95.75 125 LEU A CA 1
ATOM 1000 C C . LEU A 1 125 ? 15.746 2.839 -27.360 1.00 95.75 125 LEU A C 1
ATOM 1002 O O . LEU A 1 125 ? 15.750 3.004 -28.578 1.00 95.75 125 LEU A O 1
ATOM 1006 N N . TYR A 1 126 ? 16.608 3.449 -26.551 1.00 96.75 126 TYR A N 1
ATOM 1007 C CA . TYR A 1 126 ? 17.644 4.358 -27.021 1.00 96.75 126 TYR A CA 1
ATOM 1008 C C . TYR A 1 126 ? 18.632 3.659 -27.964 1.00 96.75 126 TYR A C 1
ATOM 1010 O O . TYR A 1 126 ? 18.873 4.153 -29.064 1.00 96.75 126 TYR A O 1
ATOM 1018 N N . ILE A 1 127 ? 19.153 2.485 -27.589 1.00 96.56 127 ILE A N 1
ATOM 1019 C CA . ILE A 1 127 ? 20.092 1.710 -28.419 1.00 96.56 127 ILE A CA 1
ATOM 1020 C C . ILE A 1 127 ? 19.460 1.361 -29.770 1.00 96.56 127 ILE A C 1
ATOM 1022 O O . ILE A 1 127 ? 20.102 1.540 -30.807 1.00 96.56 127 ILE A O 1
ATOM 1026 N N . LYS A 1 128 ? 18.196 0.921 -29.770 1.00 96.31 128 LYS A N 1
ATOM 1027 C CA . LYS A 1 128 ? 17.436 0.607 -30.990 1.00 96.31 128 LYS A CA 1
ATOM 1028 C C . LYS A 1 128 ? 17.165 1.846 -31.856 1.00 96.31 128 LYS A C 1
ATOM 1030 O O . LYS A 1 128 ? 17.002 1.706 -33.062 1.00 96.31 128 LYS A O 1
ATOM 1035 N N . GLN A 1 129 ? 17.093 3.042 -31.267 1.00 97.00 129 GLN A N 1
ATOM 1036 C CA . GLN A 1 129 ? 16.841 4.292 -31.994 1.00 97.00 129 GLN A CA 1
ATOM 1037 C C . GLN A 1 129 ? 18.089 4.894 -32.647 1.00 97.00 129 GLN A C 1
ATOM 1039 O O . GLN A 1 129 ? 17.963 5.537 -33.687 1.00 97.00 129 GLN A O 1
ATOM 1044 N N . VAL A 1 130 ? 19.270 4.744 -32.037 1.00 97.38 130 VAL A N 1
ATOM 1045 C CA . VAL A 1 130 ? 20.493 5.435 -32.493 1.00 97.38 130 VAL A CA 1
ATOM 1046 C C . VAL A 1 130 ? 21.422 4.584 -33.360 1.00 97.38 130 VAL A C 1
ATOM 1048 O O . VAL A 1 130 ? 22.323 5.145 -33.979 1.00 97.38 130 VAL A O 1
ATOM 1051 N N . ASN A 1 131 ? 21.216 3.265 -33.423 1.00 96.31 131 ASN A N 1
ATOM 1052 C CA . ASN A 1 131 ? 22.070 2.343 -34.178 1.00 96.31 131 ASN A CA 1
ATOM 1053 C C . ASN A 1 131 ? 21.294 1.623 -35.286 1.00 96.31 131 ASN A C 1
ATOM 1055 O O . ASN A 1 131 ? 20.074 1.464 -35.213 1.00 96.31 131 ASN A O 1
ATOM 1059 N N . GLU A 1 132 ? 22.019 1.121 -36.288 1.00 96.31 132 GLU A N 1
ATOM 1060 C CA . GLU A 1 132 ? 21.449 0.198 -37.273 1.00 96.31 132 GLU A CA 1
ATOM 1061 C C . GLU A 1 132 ? 20.995 -1.108 -36.587 1.00 96.31 132 GLU A C 1
ATOM 1063 O O . GLU A 1 132 ? 21.633 -1.543 -35.621 1.00 96.31 132 GLU A O 1
ATOM 1068 N N . PRO A 1 133 ? 19.943 -1.794 -37.078 1.00 95.06 133 PRO A N 1
ATOM 1069 C CA . PRO A 1 133 ? 19.329 -2.923 -36.369 1.00 95.06 133 PRO A CA 1
ATOM 1070 C C . PRO A 1 133 ? 20.307 -4.032 -35.951 1.00 95.06 133 PRO A C 1
ATOM 1072 O O . PRO A 1 133 ? 20.251 -4.515 -34.824 1.00 95.06 133 PRO A O 1
ATOM 1075 N N . ALA A 1 134 ? 21.244 -4.398 -36.832 1.00 94.88 134 ALA A N 1
ATOM 1076 C CA . ALA A 1 134 ? 22.233 -5.442 -36.557 1.00 94.88 134 ALA A CA 1
ATOM 1077 C C . ALA A 1 134 ? 23.255 -5.035 -35.479 1.00 94.88 134 ALA A C 1
ATOM 1079 O O . ALA A 1 134 ? 23.751 -5.880 -34.735 1.00 94.88 134 ALA A O 1
ATOM 1080 N N . GLU A 1 135 ? 23.579 -3.744 -35.392 1.00 95.25 135 GLU A N 1
ATOM 1081 C CA . GLU A 1 135 ? 24.491 -3.210 -34.382 1.00 95.25 135 GLU A CA 1
ATOM 1082 C C . GLU A 1 135 ? 23.783 -3.095 -33.028 1.00 95.25 135 GLU A C 1
ATOM 1084 O O . GLU A 1 135 ? 24.335 -3.528 -32.019 1.00 95.25 135 GLU A O 1
ATOM 1089 N N . ALA A 1 136 ? 22.528 -2.631 -33.011 1.00 95.38 136 ALA A N 1
ATOM 1090 C CA . ALA A 1 136 ? 21.699 -2.607 -31.808 1.00 95.38 136 ALA A CA 1
ATOM 1091 C C . ALA A 1 136 ? 21.549 -4.004 -31.178 1.00 95.38 136 ALA A C 1
ATOM 1093 O O . ALA A 1 136 ? 21.751 -4.154 -29.975 1.00 95.38 136 ALA A O 1
ATOM 1094 N N . GLU A 1 137 ? 21.252 -5.035 -31.977 1.00 94.12 137 GLU A N 1
ATOM 1095 C CA . GLU A 1 137 ? 21.161 -6.420 -31.491 1.00 94.12 137 GLU A CA 1
ATOM 1096 C C . GLU A 1 137 ? 22.489 -6.930 -30.920 1.00 94.12 137 GLU A C 1
ATOM 1098 O O . GLU A 1 137 ? 22.495 -7.612 -29.897 1.00 94.12 137 GLU A O 1
ATOM 1103 N N . CYS A 1 138 ? 23.619 -6.575 -31.540 1.00 95.31 138 CYS A N 1
ATOM 1104 C CA . CYS A 1 138 ? 24.943 -6.951 -31.048 1.00 95.31 138 CYS A CA 1
ATOM 1105 C C . CYS A 1 138 ? 25.241 -6.320 -29.678 1.00 95.31 138 CYS A C 1
ATOM 1107 O O . CYS A 1 138 ? 25.708 -7.012 -28.775 1.00 95.31 138 CYS A O 1
ATOM 1109 N N . ILE A 1 139 ? 24.929 -5.028 -29.509 1.00 93.56 139 ILE A N 1
ATOM 1110 C CA . ILE A 1 139 ? 25.120 -4.301 -28.245 1.00 93.56 139 ILE A CA 1
ATOM 1111 C C . ILE A 1 139 ? 24.227 -4.888 -27.146 1.00 93.56 139 ILE A C 1
ATOM 1113 O O . ILE A 1 139 ? 24.709 -5.161 -26.050 1.00 93.56 139 ILE A O 1
ATOM 1117 N N . LEU A 1 140 ? 22.944 -5.121 -27.434 1.00 93.75 140 LEU A N 1
ATOM 1118 C CA . LEU A 1 140 ? 22.010 -5.702 -26.463 1.00 93.75 140 LEU A CA 1
ATOM 1119 C C . LEU A 1 140 ? 22.419 -7.122 -26.056 1.00 93.75 140 LEU A C 1
ATOM 1121 O O . LEU A 1 140 ? 22.432 -7.441 -24.871 1.00 93.75 140 LEU A O 1
ATOM 1125 N N . ALA A 1 141 ? 22.857 -7.944 -27.013 1.00 92.81 141 ALA A N 1
ATOM 1126 C CA . ALA A 1 141 ? 23.345 -9.290 -26.730 1.00 92.81 141 ALA A CA 1
ATOM 1127 C C . ALA A 1 141 ? 24.645 -9.316 -25.907 1.00 92.81 141 ALA A C 1
ATOM 1129 O O . ALA A 1 141 ? 24.947 -10.344 -25.302 1.00 92.81 141 ALA A O 1
ATOM 1130 N N . ASP A 1 142 ? 25.441 -8.241 -25.910 1.00 93.62 142 ASP A N 1
ATOM 1131 C CA . ASP A 1 142 ? 26.614 -8.109 -25.039 1.00 93.62 142 ASP A CA 1
ATOM 1132 C C . ASP A 1 142 ? 26.220 -7.673 -23.620 1.00 93.62 142 ASP A C 1
ATOM 1134 O O . ASP A 1 142 ? 26.753 -8.205 -22.646 1.00 93.62 142 ASP A O 1
ATOM 1138 N N . ILE A 1 143 ? 25.232 -6.778 -23.502 1.00 88.62 143 ILE A N 1
ATOM 1139 C CA . ILE A 1 143 ? 24.651 -6.357 -22.217 1.00 88.62 143 ILE A CA 1
ATOM 1140 C C . ILE A 1 143 ? 24.016 -7.552 -21.486 1.00 88.62 143 ILE A C 1
ATOM 1142 O O . ILE A 1 143 ? 24.281 -7.738 -20.303 1.00 88.62 143 ILE A O 1
ATOM 1146 N N . ASP A 1 144 ? 23.269 -8.407 -22.192 1.00 85.62 144 ASP A N 1
ATOM 1147 C CA . ASP A 1 144 ? 22.589 -9.587 -21.623 1.00 85.62 144 ASP A CA 1
ATOM 1148 C C . ASP A 1 144 ? 23.535 -10.699 -21.123 1.00 85.62 144 ASP A C 1
ATOM 1150 O O . ASP A 1 144 ? 23.094 -11.674 -20.510 1.00 85.62 144 ASP A O 1
ATOM 1154 N N . ARG A 1 145 ? 24.842 -10.615 -21.409 1.00 83.38 145 ARG A N 1
ATOM 1155 C CA . ARG A 1 145 ? 25.825 -11.637 -20.997 1.00 83.38 145 ARG A CA 1
ATOM 1156 C C . ARG A 1 145 ? 26.315 -11.489 -19.554 1.00 83.38 145 ARG A C 1
ATOM 1158 O O . ARG A 1 145 ? 27.019 -12.393 -19.095 1.00 83.38 145 ARG A O 1
ATOM 1165 N N . TRP A 1 146 ? 25.989 -10.391 -18.873 1.00 54.59 146 TRP A N 1
ATOM 1166 C CA . TRP A 1 146 ? 26.417 -10.072 -17.504 1.00 54.59 146 TRP A CA 1
ATOM 1167 C C . TRP A 1 146 ? 25.256 -10.134 -16.512 1.00 54.59 146 TRP A C 1
ATOM 1169 O O . TRP A 1 146 ? 25.502 -10.621 -15.383 1.00 54.59 146 TRP A O 1
#

Foldseek 3Di:
DVFFDFDQDPVRDTDGDADEDAADEDAQVVLCQQLQFARQDQSFFQADSVGNVDPGHTDWLVNLVVCLVPHDCVCCCPRRRGRNVHDHPCSVRPRYTNSVRYDYNPVCCCCCVVPVVPVVVVVLVVLCVPDDNVVSVVVVVVVVVD

Sequence (146 aa):
MTTPHVTRCTDRYFRRAIYGFDPDIVDFPEQALLTGIVQGYCPICLSLADDLHRDSPLRSCQHTAALLETLTLKEMWDNYGVVGDIIPFTADFPRADIHELISVDLLHQIIKGTFKDHIVDWVELYIKQVNEPAEAECILADIDRW

Organism: NCBI:txid2126181

Secondary structure (DSSP, 8-state):
--SPEEEE-TTS-EEEE----PPEEE-HHHHHHHHTBPTTS-SSB---TT-TTS--PBP-HHHHHHHHHHS-HHHHHHHH-B-TT---TTTT-TT--HHHHEEE-HHHIIIIIIIIIIIHHHHHHHHHHHS-HHHHHHHHHHHTT-

pLDDT: mean 91.12, std 5.79, range [54.59, 97.38]